Protein AF-A0A966SFG0-F1 (afdb_monomer_lit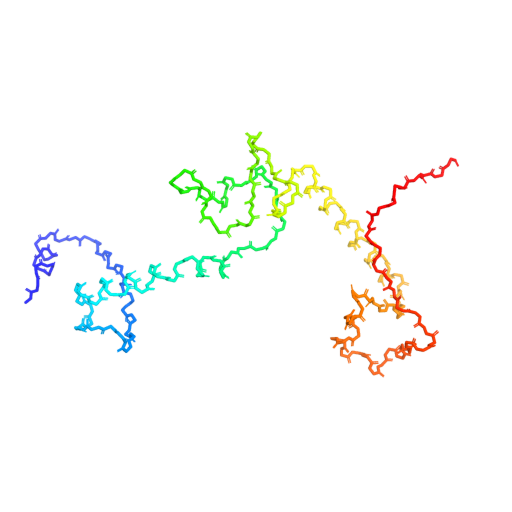e)

Sequence (175 aa):
MGAIAEATQSGRPTLLIVDSIQTATLAELEGPAGSVGQVRGSAEVLAENDASRRAAYQHTGRFDFAQLKHFDRQTGGGPSGQFRYKINKDGQPAKRGNEALPTAEFNALLAQVEASLRRLGADIFAGDIRVAPVRLSASECACDRCEFRPICRFDPWTEPFRKLSGDSETEEGPA

Secondary structure (DSSP, 8-state):
--HHHHHHHHH--S------------TT--SSTT-HHHHHHHHHHHHHTHHHHHHHT-B---EEGGGHHHH---BTTB--SSB---B-TTSSBPSSS--EE-HHHHHHHHHHHHHHHHHHHHHHHTT-----PEE-SSS-BGGGG-TTHHHH---TTTSPPEE---S--------

Structure (mmCIF, N/CA/C/O backbone):
data_AF-A0A966SFG0-F1
#
_entry.id   AF-A0A966SFG0-F1
#
loop_
_atom_site.group_PDB
_atom_site.id
_atom_site.type_symbol
_atom_site.label_atom_id
_atom_site.label_alt_id
_atom_site.label_comp_id
_atom_site.label_asym_id
_atom_site.label_entity_id
_atom_site.label_seq_id
_atom_site.pdbx_PDB_ins_code
_atom_site.Cartn_x
_atom_site.Cartn_y
_atom_site.Cartn_z
_atom_site.occupancy
_atom_site.B_iso_or_equiv
_atom_site.auth_seq_id
_atom_site.auth_comp_id
_atom_site.auth_asym_id
_atom_site.auth_atom_id
_atom_site.pdbx_PDB_model_num
ATOM 1 N N . MET A 1 1 ? -17.721 -28.399 49.650 1.00 51.12 1 MET A N 1
ATOM 2 C CA . MET A 1 1 ? -18.218 -28.567 48.267 1.00 51.12 1 MET A CA 1
ATOM 3 C C . MET A 1 1 ? -19.120 -27.376 47.978 1.00 51.12 1 MET A C 1
ATOM 5 O O . MET A 1 1 ? -20.018 -27.144 48.770 1.00 51.12 1 MET A O 1
ATOM 9 N N . GLY A 1 2 ? -18.797 -26.538 46.987 1.00 66.31 2 GLY A N 1
ATOM 10 C CA . GLY A 1 2 ? -19.473 -25.247 46.773 1.00 66.31 2 GLY A CA 1
ATOM 11 C C . GLY A 1 2 ? -20.864 -25.366 46.135 1.00 66.31 2 GLY A C 1
ATOM 12 O O . GLY A 1 2 ? -21.142 -26.345 45.448 1.00 66.31 2 GLY A O 1
ATOM 13 N N . ALA A 1 3 ? -21.698 -24.336 46.313 1.00 72.81 3 ALA A N 1
ATOM 14 C CA . ALA A 1 3 ? -23.103 -24.268 45.879 1.00 72.81 3 ALA A CA 1
ATOM 15 C C . ALA A 1 3 ? -23.348 -24.612 44.392 1.00 72.81 3 ALA A C 1
ATOM 17 O O . ALA A 1 3 ? -24.401 -25.133 44.036 1.00 72.81 3 ALA A O 1
ATOM 18 N N . ILE A 1 4 ? -22.362 -24.378 43.519 1.00 65.69 4 ILE A N 1
ATOM 19 C CA . ILE A 1 4 ? -22.439 -24.728 42.090 1.00 65.69 4 ILE A CA 1
ATOM 20 C C . ILE A 1 4 ? -22.460 -26.252 41.890 1.00 65.69 4 ILE A C 1
ATOM 22 O O . ILE A 1 4 ? -23.200 -26.750 41.044 1.00 65.69 4 ILE A O 1
ATOM 26 N N . ALA A 1 5 ? -21.691 -27.008 42.681 1.00 70.19 5 ALA A N 1
ATOM 27 C CA . ALA A 1 5 ? -21.659 -28.468 42.589 1.00 70.19 5 ALA A CA 1
ATOM 28 C C . ALA A 1 5 ? -22.998 -29.083 43.027 1.00 70.19 5 ALA A C 1
ATOM 30 O O . ALA A 1 5 ? -23.490 -30.015 42.393 1.00 70.19 5 ALA A O 1
ATOM 31 N N . GLU A 1 6 ? -23.613 -28.507 44.060 1.00 77.06 6 GLU A N 1
ATOM 32 C CA . GLU A 1 6 ? -24.918 -28.917 44.582 1.00 77.06 6 GLU A CA 1
ATOM 33 C C . GLU A 1 6 ? -26.055 -28.592 43.596 1.00 77.06 6 GLU A C 1
ATOM 35 O O . GLU A 1 6 ? -26.889 -29.448 43.298 1.00 77.06 6 GLU A O 1
ATOM 40 N N . ALA A 1 7 ? -26.030 -27.402 42.984 1.00 73.56 7 ALA A N 1
ATOM 41 C CA . ALA A 1 7 ? -26.982 -27.010 41.942 1.00 73.56 7 ALA A CA 1
ATOM 42 C C . ALA A 1 7 ? -26.833 -27.833 40.647 1.00 73.56 7 ALA A C 1
ATOM 44 O O . ALA A 1 7 ? -27.825 -28.158 39.995 1.00 73.56 7 ALA A O 1
ATOM 45 N N . THR A 1 8 ? -25.605 -28.215 40.279 1.00 73.56 8 THR A N 1
ATOM 46 C CA . THR A 1 8 ? -25.351 -29.063 39.099 1.00 73.56 8 THR A CA 1
ATOM 47 C C . THR A 1 8 ? -25.883 -30.480 39.314 1.00 73.56 8 THR A C 1
ATOM 49 O O . THR A 1 8 ? -26.466 -31.068 38.403 1.00 73.56 8 THR A O 1
ATOM 52 N N . GLN A 1 9 ? -25.731 -31.029 40.523 1.00 76.25 9 GLN A N 1
ATOM 53 C CA . GLN A 1 9 ? -26.259 -32.353 40.854 1.00 76.25 9 GLN A CA 1
ATOM 54 C C . GLN A 1 9 ? -27.790 -32.379 40.908 1.00 76.25 9 GLN A C 1
ATOM 56 O O . GLN A 1 9 ? -28.387 -33.339 40.421 1.00 76.25 9 GLN A O 1
ATOM 61 N N . SER A 1 10 ? -28.434 -31.337 41.444 1.00 81.50 10 SER A N 1
ATOM 62 C CA . SER A 1 10 ? -29.900 -31.282 41.518 1.00 81.50 10 SER A CA 1
ATOM 63 C C . SER A 1 10 ? -30.557 -30.991 40.164 1.00 81.50 10 SER A C 1
ATOM 65 O O . SER A 1 10 ? -31.568 -31.604 39.828 1.00 81.50 10 SER A O 1
ATOM 67 N N . GLY A 1 11 ? -29.967 -30.104 39.358 1.00 83.06 11 GLY A N 1
ATOM 68 C CA . GLY A 1 11 ? -30.540 -29.657 38.087 1.00 83.06 11 GLY A CA 1
ATOM 69 C C . GLY A 1 11 ? -30.373 -30.633 36.921 1.00 83.06 11 GLY A C 1
ATOM 70 O O . GLY A 1 11 ? -31.022 -30.448 35.895 1.00 83.06 11 GLY A O 1
ATOM 71 N N . ARG A 1 12 ? -29.504 -31.649 37.060 1.00 83.88 12 ARG A N 1
ATOM 72 C CA . ARG A 1 12 ? -29.157 -32.630 36.009 1.00 83.88 12 ARG A CA 1
ATOM 73 C C . ARG A 1 12 ? -29.014 -31.998 34.607 1.00 83.88 12 ARG A C 1
ATOM 75 O O . ARG A 1 12 ? -29.645 -32.480 33.662 1.00 83.88 12 ARG A O 1
ATOM 82 N N . PRO A 1 13 ? -28.224 -30.922 34.446 1.00 78.75 13 PRO A N 1
ATOM 83 C CA . PRO A 1 13 ? -28.084 -30.278 33.151 1.00 78.75 13 PRO A CA 1
ATOM 84 C C . PRO A 1 13 ? -27.431 -31.238 32.153 1.00 78.75 13 PRO A C 1
ATOM 86 O O . PRO A 1 13 ? -26.496 -31.967 32.481 1.00 78.75 13 PRO A O 1
ATOM 89 N N . THR A 1 14 ? -27.910 -31.221 30.914 1.00 81.94 14 THR A N 1
ATOM 90 C CA . THR A 1 14 ? -27.321 -31.980 29.802 1.00 81.94 14 THR A CA 1
ATOM 91 C C . THR A 1 14 ? -26.077 -31.308 29.213 1.00 81.94 14 THR A C 1
ATOM 93 O O . THR A 1 14 ? -25.323 -31.964 28.501 1.00 81.94 14 THR A O 1
ATOM 96 N N . LEU A 1 15 ? -25.836 -30.027 29.520 1.00 60.50 15 LEU A N 1
ATOM 97 C CA . LEU A 1 15 ? -24.659 -29.266 29.099 1.00 60.50 15 LEU A CA 1
ATOM 98 C C . LEU A 1 15 ? -24.274 -28.245 30.180 1.00 60.50 15 LEU A C 1
ATOM 100 O O . LEU A 1 15 ? -25.083 -27.395 30.549 1.00 60.50 15 LEU A O 1
ATOM 104 N N . LEU A 1 16 ? -23.032 -28.314 30.661 1.00 64.88 16 LEU A N 1
ATOM 105 C CA . LEU A 1 16 ? -22.426 -27.316 31.541 1.00 64.88 16 LEU A CA 1
ATOM 106 C C . LEU A 1 16 ? -21.299 -26.630 30.766 1.00 64.88 16 LEU A C 1
ATOM 108 O O . LEU A 1 16 ? -20.249 -27.229 30.541 1.00 64.88 16 LEU A O 1
ATOM 112 N N . ILE A 1 17 ? -21.521 -25.387 30.339 1.00 60.12 17 ILE A N 1
ATOM 113 C CA . ILE A 1 17 ? -20.466 -24.575 29.728 1.00 60.12 17 ILE A CA 1
ATOM 114 C C . ILE A 1 17 ? -19.720 -23.880 30.862 1.00 60.12 17 ILE A C 1
ATOM 116 O O . ILE A 1 17 ? -20.216 -22.920 31.449 1.00 60.12 17 ILE A O 1
ATOM 120 N N . VAL A 1 18 ? -18.535 -24.393 31.181 1.00 57.28 18 VAL A N 1
ATOM 121 C CA . VAL A 1 18 ? -17.564 -23.685 32.013 1.00 57.28 18 VAL A CA 1
ATOM 122 C C . VAL A 1 18 ? -16.639 -22.952 31.054 1.00 57.28 18 VAL A C 1
ATOM 124 O O . VAL A 1 18 ? -15.734 -23.558 30.485 1.00 57.28 18 VAL A O 1
ATOM 127 N N . ASP A 1 19 ? -16.903 -21.667 30.821 1.00 53.91 19 ASP A N 1
ATOM 128 C CA . ASP A 1 19 ? -15.929 -20.823 30.135 1.00 53.91 19 ASP A CA 1
ATOM 129 C C . ASP A 1 19 ? -14.730 -20.655 31.074 1.00 53.91 19 ASP A C 1
ATOM 131 O O . ASP A 1 19 ? -14.856 -20.170 32.203 1.00 53.91 19 ASP A O 1
ATOM 135 N N . SER A 1 20 ? -13.585 -21.187 30.661 1.00 46.69 20 SER A N 1
ATOM 136 C CA . SER A 1 20 ? -12.370 -21.171 31.461 1.00 46.69 20 SER A CA 1
ATOM 137 C C . SER A 1 20 ? -11.889 -19.732 31.573 1.00 46.69 20 SER A C 1
ATOM 139 O O . SER A 1 20 ? -11.254 -19.217 30.655 1.00 46.69 20 SER A O 1
ATOM 141 N N . ILE A 1 21 ? -12.102 -19.100 32.725 1.00 56.38 21 ILE A N 1
ATOM 142 C CA . ILE A 1 21 ? -11.389 -17.869 33.059 1.00 56.38 21 ILE A CA 1
ATOM 143 C C . ILE A 1 21 ? -9.909 -18.256 33.156 1.00 56.38 21 ILE A C 1
ATOM 145 O O . ILE A 1 21 ? -9.496 -18.932 34.098 1.00 56.38 21 ILE A O 1
ATOM 149 N N . GLN A 1 22 ? -9.112 -17.910 32.144 1.00 45.91 22 GLN A N 1
ATOM 150 C CA . GLN A 1 22 ? -7.666 -18.081 32.208 1.00 45.91 22 GLN A CA 1
ATOM 151 C C . GLN A 1 22 ? -7.131 -17.143 33.291 1.00 45.91 22 GLN A C 1
ATOM 153 O O . GLN A 1 22 ? -6.969 -15.944 33.074 1.00 45.91 22 GLN A O 1
ATOM 158 N N . THR A 1 23 ? -6.893 -17.683 34.484 1.00 50.94 23 THR A N 1
ATOM 159 C CA . THR A 1 23 ? -6.289 -16.933 35.584 1.00 50.94 23 THR A CA 1
ATOM 160 C C . THR A 1 23 ? -4.802 -16.763 35.294 1.00 50.94 23 THR A C 1
ATOM 162 O O . THR A 1 23 ? -4.000 -17.654 35.566 1.00 50.94 23 THR A O 1
ATOM 165 N N . ALA A 1 24 ? -4.421 -15.621 34.726 1.00 49.69 24 ALA A N 1
ATOM 166 C CA . ALA A 1 24 ? -3.026 -15.204 34.696 1.00 49.69 24 ALA A CA 1
ATOM 167 C C . ALA A 1 24 ? -2.614 -14.749 36.107 1.00 49.69 24 ALA A C 1
ATOM 169 O O . ALA A 1 24 ? -3.256 -13.885 36.704 1.00 49.69 24 ALA A O 1
ATOM 170 N N . THR A 1 25 ? -1.552 -15.335 36.658 1.00 49.62 25 THR A N 1
ATOM 171 C CA . THR A 1 25 ? -0.938 -14.869 37.907 1.00 49.62 25 THR A CA 1
ATOM 172 C C . THR A 1 25 ? 0.149 -13.856 37.567 1.00 49.62 25 THR A C 1
ATOM 174 O O . THR A 1 25 ? 1.224 -14.232 37.101 1.00 49.62 25 THR A O 1
ATOM 177 N N . LEU A 1 26 ? -0.135 -12.573 37.771 1.00 57.66 26 LEU A N 1
ATOM 178 C CA . LEU A 1 26 ? 0.870 -11.509 37.768 1.00 57.66 26 LEU A CA 1
ATOM 179 C C . LEU A 1 26 ? 1.332 -11.294 39.213 1.00 57.66 26 LEU A C 1
ATOM 181 O O . LEU A 1 26 ? 0.510 -11.342 40.126 1.00 57.66 26 LEU A O 1
ATOM 185 N N . ALA A 1 27 ? 2.631 -11.062 39.425 1.00 58.69 27 ALA A N 1
ATOM 186 C CA . ALA A 1 27 ? 3.220 -10.888 40.761 1.00 58.69 27 ALA A CA 1
ATOM 187 C C . ALA A 1 27 ? 2.628 -9.702 41.554 1.00 58.69 27 ALA A C 1
ATOM 189 O O . ALA A 1 27 ? 2.804 -9.623 42.764 1.00 58.69 27 ALA A O 1
ATOM 190 N N . GLU A 1 28 ? 1.924 -8.802 40.867 1.00 62.41 28 GLU A N 1
ATOM 191 C CA . GLU A 1 28 ? 1.334 -7.570 41.399 1.00 62.41 28 GLU A CA 1
ATOM 192 C C . GLU A 1 28 ? -0.135 -7.731 41.839 1.00 62.41 28 GLU A C 1
ATOM 194 O O . GLU A 1 28 ? -0.735 -6.781 42.332 1.00 62.41 28 GLU A O 1
ATOM 199 N N . LEU A 1 29 ? -0.738 -8.915 41.671 1.00 65.19 29 LEU A N 1
ATOM 200 C CA . LEU A 1 29 ? -2.132 -9.165 42.051 1.00 65.19 29 LEU A CA 1
ATOM 201 C C . LEU A 1 29 ? -2.216 -9.795 43.448 1.00 65.19 29 LEU A C 1
ATOM 203 O O . LEU A 1 29 ? -1.808 -10.939 43.647 1.00 65.19 29 LEU A O 1
ATOM 207 N N . GLU A 1 30 ? -2.787 -9.074 44.415 1.00 63.81 30 GLU A N 1
ATOM 208 C CA . GLU A 1 30 ? -2.999 -9.587 45.773 1.00 63.81 30 GLU A CA 1
ATOM 209 C C . GLU A 1 30 ? -4.190 -10.563 45.859 1.00 63.81 30 GLU A C 1
ATOM 211 O O . GLU A 1 30 ? -5.303 -10.279 45.409 1.00 63.81 30 GLU A O 1
ATOM 216 N N . GLY A 1 31 ? -3.967 -11.710 46.514 1.00 67.19 31 GLY A N 1
ATOM 217 C CA . GLY A 1 31 ? -5.009 -12.662 46.917 1.00 67.19 31 GLY A CA 1
ATOM 218 C C . GLY A 1 31 ? -4.929 -14.049 46.257 1.00 67.19 31 GLY A C 1
ATOM 219 O O . GLY A 1 31 ? -4.114 -14.283 45.366 1.00 67.19 31 GLY A O 1
ATOM 220 N N . PRO A 1 32 ? -5.766 -15.011 46.699 1.00 71.12 32 PRO A N 1
ATOM 221 C CA . PRO A 1 32 ? -5.805 -16.355 46.125 1.00 71.12 32 PRO A CA 1
ATOM 222 C C . PRO A 1 32 ? -6.214 -16.333 44.649 1.00 71.12 32 PRO A C 1
ATOM 224 O O . PRO A 1 32 ? -7.089 -15.549 44.260 1.00 71.12 32 PRO A O 1
ATOM 227 N N . ALA A 1 33 ? -5.643 -17.247 43.859 1.00 64.81 33 ALA A N 1
ATOM 228 C CA . ALA A 1 33 ? -6.003 -17.442 42.459 1.00 64.81 33 ALA A CA 1
ATOM 229 C C . ALA A 1 33 ? -7.523 -17.650 42.298 1.00 64.81 33 ALA A C 1
ATOM 231 O O . ALA A 1 33 ? -8.103 -18.534 42.928 1.00 64.81 33 ALA A O 1
ATOM 232 N N . GLY A 1 34 ? -8.173 -16.830 41.470 1.00 64.81 34 GLY A N 1
ATOM 233 C CA . GLY A 1 34 ? -9.619 -16.866 41.229 1.00 64.81 34 GLY A CA 1
ATOM 234 C C . GLY A 1 34 ? -10.480 -16.181 42.301 1.00 64.81 34 GLY A C 1
ATOM 235 O O . GLY A 1 34 ? -11.706 -16.241 42.222 1.00 64.81 34 GLY A O 1
ATOM 236 N N . SER A 1 35 ? -9.883 -15.522 43.300 1.00 76.75 35 SER A N 1
ATOM 237 C CA . SER A 1 35 ? -10.640 -14.721 44.269 1.00 76.75 35 SER A CA 1
ATOM 238 C C . SER A 1 35 ? -11.257 -13.474 43.622 1.00 76.75 35 SER A C 1
ATOM 240 O O . SER A 1 35 ? -10.710 -12.911 42.676 1.00 76.75 35 SER A O 1
ATOM 242 N N . VAL A 1 36 ? -12.381 -12.989 44.165 1.00 75.06 36 VAL A N 1
ATOM 243 C CA . VAL A 1 36 ? -13.052 -11.765 43.674 1.00 75.06 36 VAL A CA 1
ATOM 244 C C . VAL A 1 36 ? -12.111 -10.553 43.701 1.00 75.06 36 VAL A C 1
ATOM 246 O O . VAL A 1 36 ? -12.166 -9.725 42.795 1.00 75.06 36 VAL A O 1
ATOM 249 N N . GLY A 1 37 ? -11.230 -10.471 44.705 1.00 73.38 37 GLY A N 1
ATOM 250 C CA . GLY A 1 37 ? -10.193 -9.438 44.797 1.00 73.38 37 GLY A CA 1
ATOM 251 C C . GLY A 1 37 ? -9.187 -9.524 43.650 1.00 73.38 37 GLY A C 1
ATOM 252 O O . GLY A 1 37 ? -8.960 -8.529 42.970 1.00 73.38 37 GLY A O 1
ATOM 253 N N . GLN A 1 38 ? -8.682 -10.723 43.348 1.00 74.00 38 GLN A N 1
ATOM 254 C CA . GLN A 1 38 ? -7.743 -10.927 42.243 1.00 74.00 38 GLN A CA 1
ATOM 255 C C . GLN A 1 38 ? -8.395 -10.694 40.866 1.00 74.00 38 GLN A C 1
ATOM 257 O O . GLN A 1 38 ? -7.762 -10.136 39.970 1.00 74.00 38 GLN A O 1
ATOM 262 N N . VAL A 1 39 ? -9.667 -11.073 40.688 1.00 69.75 39 VAL A N 1
ATOM 263 C CA . VAL A 1 39 ? -10.432 -10.800 39.456 1.00 69.75 39 VAL A CA 1
ATOM 264 C C . VAL A 1 39 ? -10.665 -9.299 39.278 1.00 69.75 39 VAL A C 1
ATOM 266 O O . VAL A 1 39 ? -10.489 -8.792 38.173 1.00 69.75 39 VAL A O 1
ATOM 269 N N . ARG A 1 40 ? -11.005 -8.570 40.352 1.00 71.25 40 ARG A N 1
ATOM 270 C CA . ARG A 1 40 ? -11.127 -7.104 40.315 1.00 71.25 40 ARG A CA 1
ATOM 271 C C . ARG A 1 40 ? -9.799 -6.424 40.003 1.00 71.25 40 ARG A C 1
ATOM 273 O O . ARG A 1 40 ? -9.771 -5.621 39.083 1.00 71.25 40 ARG A O 1
ATOM 280 N N . GLY A 1 41 ? -8.717 -6.804 40.681 1.00 73.38 41 GLY A N 1
ATOM 281 C CA . GLY A 1 41 ? -7.386 -6.255 40.409 1.00 73.38 41 GLY A CA 1
ATOM 282 C C . GLY A 1 41 ? -6.927 -6.536 38.976 1.00 73.38 41 GLY A C 1
ATOM 283 O O . GLY A 1 41 ? -6.419 -5.652 38.299 1.00 73.38 41 GLY A O 1
ATOM 284 N N . SER A 1 42 ? -7.198 -7.737 38.452 1.00 69.00 42 SER A N 1
ATOM 285 C CA . SER A 1 42 ? -6.904 -8.064 37.048 1.00 69.00 42 SER A CA 1
ATOM 286 C C . SER A 1 42 ? -7.733 -7.215 36.085 1.00 69.00 42 SER A C 1
ATOM 288 O O . SER A 1 42 ? -7.216 -6.752 35.072 1.00 69.00 42 SER A O 1
ATOM 290 N N . ALA A 1 43 ? -9.018 -7.004 36.386 1.00 70.31 43 ALA A N 1
ATOM 291 C CA . ALA A 1 43 ? -9.895 -6.161 35.582 1.00 70.31 43 ALA A CA 1
ATOM 292 C C . ALA A 1 43 ? -9.459 -4.687 35.607 1.00 70.31 43 ALA A C 1
ATOM 294 O O . ALA A 1 43 ? -9.506 -4.039 34.568 1.00 70.31 43 ALA A O 1
ATOM 295 N N . GLU A 1 44 ? -8.996 -4.180 36.751 1.00 71.12 44 GLU A N 1
ATOM 296 C CA . GLU A 1 44 ? -8.448 -2.826 36.898 1.00 71.12 44 GLU A CA 1
ATOM 297 C C . GLU A 1 44 ? -7.152 -2.659 36.098 1.00 71.12 44 GLU A C 1
ATOM 299 O O . GLU A 1 44 ? -7.077 -1.763 35.263 1.00 71.12 44 GLU A O 1
ATOM 304 N N . VAL A 1 45 ? -6.193 -3.582 36.220 1.00 69.25 45 VAL A N 1
ATOM 305 C CA . VAL A 1 45 ? -4.941 -3.567 35.435 1.00 69.25 45 VAL A CA 1
ATOM 306 C C . VAL A 1 45 ? -5.212 -3.662 33.926 1.00 69.25 45 VAL A C 1
ATOM 308 O O . VAL A 1 45 ? -4.574 -2.987 33.113 1.00 69.25 45 VAL A O 1
ATOM 311 N N . LEU A 1 46 ? -6.179 -4.490 33.518 1.00 67.62 46 LEU A N 1
ATOM 312 C CA . LEU A 1 46 ? -6.598 -4.584 32.118 1.00 67.62 46 LEU A CA 1
ATOM 313 C C . LEU A 1 46 ? -7.298 -3.306 31.639 1.00 67.62 46 LEU A C 1
ATOM 315 O O . LEU A 1 46 ? -7.109 -2.925 30.483 1.00 67.62 46 LEU A O 1
ATOM 319 N N . ALA A 1 47 ? -8.068 -2.642 32.505 1.00 68.38 47 ALA A N 1
ATOM 320 C CA . ALA A 1 47 ? -8.741 -1.382 32.204 1.00 68.38 47 ALA A CA 1
ATOM 321 C C . ALA A 1 47 ? -7.755 -0.206 32.100 1.00 68.38 47 ALA A C 1
ATOM 323 O O . ALA A 1 47 ? -7.887 0.614 31.191 1.00 68.38 47 ALA A O 1
ATOM 324 N N . GLU A 1 48 ? -6.731 -0.152 32.956 1.00 65.56 48 GLU A N 1
ATOM 325 C CA . GLU A 1 48 ? -5.691 0.889 32.951 1.00 65.56 48 GLU A CA 1
ATOM 326 C C . GLU A 1 48 ? -4.898 0.935 31.635 1.00 65.56 48 GLU A C 1
ATOM 328 O O . GLU A 1 48 ? -4.418 1.994 31.230 1.00 65.56 48 GLU A O 1
ATOM 333 N N . ASN A 1 49 ? -4.806 -0.192 30.920 1.00 66.00 49 ASN A N 1
ATOM 334 C CA . ASN A 1 49 ? -4.056 -0.312 29.667 1.00 66.00 49 ASN A CA 1
ATOM 335 C C . ASN A 1 49 ? -4.934 -0.534 28.420 1.00 66.00 49 ASN A C 1
ATOM 337 O O . ASN A 1 49 ? -4.421 -0.787 27.327 1.00 66.00 49 ASN A O 1
ATOM 341 N N . ASP A 1 50 ? -6.258 -0.461 28.554 1.00 72.75 50 ASP A N 1
ATOM 342 C CA . ASP A 1 50 ? -7.206 -0.876 27.514 1.00 72.75 50 ASP A CA 1
ATOM 343 C C . ASP A 1 50 ? -7.072 -0.043 26.225 1.00 72.75 50 ASP A C 1
ATOM 345 O O . ASP A 1 50 ? -7.060 -0.586 25.121 1.00 72.75 50 ASP A O 1
ATOM 349 N N . ALA A 1 51 ? -6.858 1.272 26.339 1.00 72.75 51 ALA A N 1
ATOM 350 C CA . ALA A 1 51 ? -6.664 2.146 25.179 1.00 72.75 51 ALA A CA 1
ATOM 351 C C . ALA A 1 51 ? -5.371 1.830 24.401 1.00 72.75 51 ALA A C 1
ATOM 353 O O . ALA A 1 51 ? -5.398 1.724 23.173 1.00 72.75 51 ALA A O 1
ATOM 354 N N . SER A 1 52 ? -4.251 1.631 25.104 1.00 74.69 52 SER A N 1
ATOM 355 C CA . SER A 1 52 ? -2.960 1.271 24.501 1.00 74.69 52 SER A CA 1
ATOM 356 C C . SER A 1 52 ? -3.011 -0.111 23.853 1.00 74.69 52 SER A C 1
ATOM 358 O O . SER A 1 52 ? -2.511 -0.296 22.744 1.00 74.69 52 SER A O 1
ATOM 360 N N . ARG A 1 53 ? -3.680 -1.074 24.504 1.00 77.50 53 ARG A N 1
ATOM 361 C CA . ARG A 1 53 ? -3.928 -2.407 23.941 1.00 77.50 53 ARG A CA 1
ATOM 362 C C . ARG A 1 53 ? -4.765 -2.314 22.668 1.00 77.50 53 ARG A C 1
ATOM 364 O O . ARG A 1 53 ? -4.363 -2.855 21.646 1.00 77.50 53 ARG A O 1
ATOM 371 N N . ARG A 1 54 ? -5.886 -1.588 22.686 1.00 79.38 54 ARG A N 1
ATOM 372 C CA . ARG A 1 54 ? -6.737 -1.394 21.497 1.00 79.38 54 ARG A CA 1
ATOM 373 C C . ARG A 1 54 ? -5.986 -0.729 20.347 1.00 79.38 54 ARG A C 1
ATOM 375 O O . ARG A 1 54 ? -6.137 -1.158 19.211 1.00 79.38 54 ARG A O 1
ATOM 382 N N . ALA A 1 55 ? -5.150 0.268 20.635 1.00 81.75 55 ALA A N 1
ATOM 383 C CA . ALA A 1 55 ? -4.319 0.912 19.622 1.00 81.75 55 ALA A CA 1
ATOM 384 C C . ALA A 1 55 ? -3.293 -0.056 19.005 1.00 81.75 55 ALA A C 1
ATOM 386 O O . ALA A 1 55 ? -3.101 -0.038 17.792 1.00 81.75 55 ALA A O 1
ATOM 387 N N . ALA A 1 56 ? -2.675 -0.929 19.808 1.00 85.31 56 ALA A N 1
ATOM 388 C CA . ALA A 1 56 ? -1.719 -1.931 19.327 1.00 85.31 56 ALA A CA 1
ATOM 389 C C . ALA A 1 56 ? -2.358 -3.005 18.426 1.00 85.31 56 ALA A C 1
ATOM 391 O O . ALA A 1 56 ? -1.681 -3.560 17.564 1.00 85.31 56 ALA A O 1
ATOM 392 N N . TYR A 1 57 ? -3.655 -3.275 18.604 1.00 86.88 57 TYR A N 1
ATOM 393 C CA . TYR A 1 57 ? -4.424 -4.232 17.799 1.00 86.88 57 TYR A CA 1
ATOM 394 C C . TYR A 1 57 ? -5.346 -3.563 16.770 1.00 86.88 57 TYR A C 1
ATOM 396 O O . TYR A 1 57 ? -6.236 -4.218 16.226 1.00 86.88 57 TYR A O 1
ATOM 404 N N . GLN A 1 58 ? -5.150 -2.273 16.484 1.00 89.50 58 GLN A N 1
ATOM 405 C CA . GLN A 1 58 ? -5.889 -1.599 15.423 1.00 89.50 58 GLN A CA 1
ATOM 406 C C . GLN A 1 58 ? -5.415 -2.109 14.055 1.00 89.50 58 GLN A C 1
ATOM 408 O O . GLN A 1 58 ? -4.232 -2.033 13.723 1.00 89.50 58 GLN A O 1
ATOM 413 N N . HIS A 1 59 ? -6.345 -2.614 13.247 1.00 89.88 59 HIS A N 1
ATOM 414 C CA . HIS A 1 59 ? -6.060 -3.066 11.892 1.00 89.88 59 HIS A CA 1
ATOM 415 C C . HIS A 1 59 ? -5.725 -1.888 10.979 1.00 89.88 59 HIS A C 1
ATOM 417 O O . HIS A 1 59 ? -6.390 -0.847 11.022 1.00 89.88 59 HIS A O 1
ATOM 423 N N . THR A 1 60 ? -4.712 -2.100 10.137 1.00 90.50 60 THR A N 1
ATOM 424 C CA . THR A 1 60 ? -4.289 -1.173 9.091 1.00 90.50 60 THR A CA 1
ATOM 425 C C . THR A 1 60 ? -4.525 -1.783 7.709 1.00 90.50 60 THR A C 1
ATOM 427 O O . THR A 1 60 ? -4.241 -2.957 7.472 1.00 90.50 60 THR A O 1
ATOM 430 N N . GLY A 1 61 ? -5.068 -0.996 6.787 1.00 91.62 61 GLY A N 1
ATOM 431 C CA . GLY A 1 61 ? -5.355 -1.407 5.417 1.00 91.62 61 GLY A CA 1
ATOM 432 C C . GLY A 1 61 ? -6.517 -0.636 4.795 1.00 91.62 61 GLY A C 1
ATOM 433 O O . GLY A 1 61 ? -7.481 -0.277 5.464 1.00 91.62 61 GLY A O 1
ATOM 434 N N . ARG A 1 62 ? -6.436 -0.391 3.483 1.00 93.38 62 ARG A N 1
ATOM 435 C CA . ARG A 1 62 ? -7.516 0.263 2.728 1.00 93.38 62 ARG A CA 1
ATOM 436 C C . ARG A 1 62 ? -8.720 -0.668 2.579 1.00 93.38 62 ARG A C 1
ATOM 438 O O . ARG A 1 62 ? -8.539 -1.846 2.286 1.00 93.38 62 ARG A O 1
ATOM 445 N N . PHE A 1 63 ? -9.932 -0.130 2.712 1.00 93.88 63 PHE A N 1
ATOM 446 C CA . PHE A 1 63 ? -11.176 -0.897 2.567 1.00 93.88 63 PHE A CA 1
ATOM 447 C C . PHE A 1 63 ? -12.322 -0.068 1.972 1.00 93.88 63 PHE A C 1
ATOM 449 O O . PHE A 1 63 ? -12.320 1.159 2.069 1.00 93.88 63 PHE A O 1
ATOM 456 N N . ASP A 1 64 ? -13.327 -0.743 1.407 1.00 94.88 64 ASP A N 1
ATOM 457 C CA . ASP A 1 64 ? -14.557 -0.112 0.913 1.00 94.88 64 ASP A CA 1
ATOM 458 C C . ASP A 1 64 ? -15.477 0.303 2.072 1.00 94.88 64 ASP A C 1
ATOM 460 O O . ASP A 1 64 ? -15.987 -0.531 2.828 1.00 94.88 64 ASP A O 1
ATOM 464 N N . PHE A 1 65 ? -15.716 1.608 2.191 1.00 93.50 65 PHE A N 1
ATOM 465 C CA . PHE A 1 65 ? -16.554 2.198 3.230 1.00 93.50 65 PHE A CA 1
ATOM 466 C C . PHE A 1 65 ? -17.983 1.636 3.245 1.00 93.50 65 PHE A C 1
ATOM 468 O O . PHE A 1 65 ? -18.561 1.475 4.322 1.00 93.50 65 PHE A O 1
ATOM 475 N N . ALA A 1 66 ? -18.543 1.269 2.085 1.00 92.88 66 ALA A N 1
ATOM 476 C CA . ALA A 1 66 ? -19.889 0.698 1.999 1.00 92.88 66 ALA A CA 1
ATOM 477 C C . ALA A 1 66 ? -20.029 -0.636 2.759 1.00 92.88 66 ALA A C 1
ATOM 479 O O . ALA A 1 66 ? -21.136 -1.016 3.155 1.00 92.88 66 ALA A O 1
ATOM 480 N N . GLN A 1 67 ? -18.910 -1.323 3.012 1.00 92.56 67 GLN A N 1
ATOM 481 C CA . GLN A 1 67 ? -18.875 -2.608 3.705 1.00 92.56 67 GLN A CA 1
ATOM 482 C C . GLN A 1 67 ? -18.625 -2.489 5.215 1.00 92.56 67 GLN A C 1
ATOM 484 O O . GLN A 1 67 ? -18.647 -3.508 5.901 1.00 92.56 67 GLN A O 1
ATOM 489 N N . LEU A 1 68 ? -18.436 -1.277 5.761 1.00 89.81 68 LEU A N 1
ATOM 490 C CA . LEU A 1 68 ? -18.032 -1.048 7.159 1.00 89.81 68 LEU A CA 1
ATOM 491 C C . LEU A 1 68 ? -18.877 -1.825 8.179 1.00 89.81 68 LEU A C 1
ATOM 493 O O . LEU A 1 68 ? -18.348 -2.435 9.104 1.00 89.81 68 LEU A O 1
ATOM 497 N N . LYS A 1 69 ? -20.195 -1.870 7.962 1.00 88.50 69 LYS A N 1
ATOM 498 C CA . LYS A 1 69 ? -21.159 -2.573 8.824 1.00 88.50 69 LYS A CA 1
ATOM 499 C C . LYS A 1 69 ? -20.910 -4.082 8.965 1.00 88.50 69 LYS A C 1
ATOM 501 O O . LYS A 1 69 ? -21.463 -4.694 9.873 1.00 88.50 69 LYS A O 1
ATOM 506 N N . HIS A 1 70 ? -20.151 -4.690 8.054 1.00 88.69 70 HIS A N 1
ATOM 507 C CA . HIS A 1 70 ? -19.899 -6.129 8.044 1.00 88.69 70 HIS A CA 1
ATOM 508 C C . HIS A 1 70 ? -18.705 -6.541 8.905 1.00 88.69 70 HIS A C 1
ATOM 510 O O . HIS A 1 70 ? -18.684 -7.675 9.374 1.00 88.69 70 HIS A O 1
ATOM 516 N N . PHE A 1 71 ? -17.736 -5.650 9.126 1.00 83.69 71 PHE A N 1
ATOM 517 C CA . PHE A 1 71 ? -16.516 -5.984 9.866 1.00 83.69 71 PHE A CA 1
ATOM 518 C C . PHE A 1 71 ? -16.257 -5.078 11.071 1.00 83.69 71 PHE A C 1
ATOM 520 O O . PHE A 1 71 ? -15.551 -5.507 11.976 1.00 83.69 71 PHE A O 1
ATOM 527 N N . ASP A 1 72 ? -16.864 -3.888 11.147 1.00 88.81 72 ASP A N 1
ATOM 528 C CA . ASP A 1 72 ? -16.814 -3.053 12.347 1.00 88.81 72 ASP A CA 1
ATOM 529 C C . ASP A 1 72 ? -18.161 -3.039 13.078 1.00 88.81 72 ASP A C 1
ATOM 531 O O . ASP A 1 72 ? -19.104 -2.326 12.717 1.00 88.81 72 ASP A O 1
ATOM 535 N N . ARG A 1 73 ? -18.256 -3.838 14.143 1.00 84.75 73 ARG A N 1
ATOM 536 C CA . ARG A 1 73 ? -19.435 -3.847 15.010 1.00 84.75 73 ARG A CA 1
ATOM 537 C C . ARG A 1 73 ? -19.402 -2.615 15.913 1.00 84.75 73 ARG A C 1
ATOM 539 O O . ARG A 1 73 ? -18.679 -2.592 16.902 1.00 84.75 73 ARG A O 1
ATOM 546 N N . GLN A 1 74 ? -20.221 -1.616 15.595 1.00 81.00 74 GLN A N 1
ATOM 547 C CA . GLN A 1 74 ? -20.363 -0.413 16.419 1.00 81.00 74 GLN A CA 1
ATOM 548 C C . GLN A 1 74 ? -20.771 -0.754 17.861 1.00 81.00 74 GLN A C 1
ATOM 550 O O . GLN A 1 74 ? -21.630 -1.609 18.100 1.00 81.00 74 GLN A O 1
ATOM 555 N N . THR A 1 75 ? -20.174 -0.054 18.825 1.00 67.81 75 THR A N 1
ATOM 556 C CA . THR A 1 75 ? -20.414 -0.238 20.262 1.00 67.81 75 THR A CA 1
ATOM 557 C C . THR A 1 75 ? -20.811 1.089 20.894 1.00 67.81 75 THR A C 1
ATOM 559 O O . THR A 1 75 ? -20.111 2.081 20.714 1.00 67.81 75 THR A O 1
ATOM 562 N N . GLY A 1 76 ? -21.919 1.123 21.642 1.00 57.06 76 GLY A N 1
ATOM 563 C CA . GLY A 1 76 ? -22.253 2.252 22.523 1.00 57.06 76 GLY A CA 1
ATOM 564 C C . GLY A 1 76 ? -22.313 3.637 21.859 1.00 57.06 76 GLY A C 1
ATOM 565 O O . GLY A 1 76 ? -22.009 4.622 22.520 1.00 57.06 76 GLY A O 1
ATOM 566 N N . GLY A 1 77 ? -22.678 3.727 20.573 1.00 67.44 77 GLY A N 1
ATOM 567 C CA . GLY A 1 77 ? -22.821 5.007 19.862 1.00 67.44 77 GLY A CA 1
ATOM 568 C C . GLY A 1 77 ? -21.615 5.443 19.021 1.00 67.44 77 GLY A C 1
ATOM 569 O O . GLY A 1 77 ? -21.574 6.593 18.588 1.00 67.44 77 GLY A O 1
ATOM 570 N N . GLY A 1 78 ? -20.650 4.555 18.757 1.00 77.81 78 GLY A N 1
ATOM 571 C CA . GLY A 1 78 ? -19.515 4.866 17.888 1.00 77.81 78 GLY A CA 1
ATOM 572 C C . GLY A 1 78 ? -18.756 3.643 17.352 1.00 77.81 78 GLY A C 1
ATOM 573 O O . GLY A 1 78 ? -19.187 2.503 17.554 1.00 77.81 78 GLY A O 1
ATOM 574 N N . PRO A 1 79 ? -17.631 3.882 16.650 1.00 84.00 79 PRO A N 1
ATOM 575 C CA . PRO A 1 79 ? -16.720 2.842 16.163 1.00 84.00 79 PRO A CA 1
ATOM 576 C C . PRO A 1 79 ? -16.241 1.904 17.276 1.00 84.00 79 PRO A C 1
ATOM 578 O O . PRO A 1 79 ? -16.041 2.358 18.402 1.00 84.00 79 PRO A O 1
ATOM 581 N N . SER A 1 80 ? -15.953 0.635 16.958 1.00 86.44 80 SER A N 1
ATOM 582 C CA . SER A 1 80 ? -15.345 -0.291 17.939 1.00 86.44 80 SER A CA 1
ATOM 583 C C . SER A 1 80 ? -13.908 0.095 18.326 1.00 86.44 80 SER A C 1
ATOM 585 O O . SER A 1 80 ? -13.385 -0.349 19.347 1.00 86.44 80 SER A O 1
ATOM 587 N N . GLY A 1 81 ? -13.247 0.908 17.491 1.00 87.81 81 GLY A N 1
ATOM 588 C CA . GLY A 1 81 ? -11.828 1.256 17.599 1.00 87.81 81 GLY A CA 1
ATOM 589 C C . GLY A 1 81 ? -10.878 0.268 16.910 1.00 87.81 81 GLY A C 1
ATOM 590 O O . GLY A 1 81 ? -9.698 0.582 16.757 1.00 87.81 81 GLY A O 1
ATOM 591 N N . GLN A 1 82 ? -11.383 -0.877 16.436 1.00 89.00 82 GLN A N 1
ATOM 592 C CA . GLN A 1 82 ? -10.582 -1.940 15.822 1.00 89.00 82 GLN A CA 1
ATOM 593 C C . GLN A 1 82 ? -10.041 -1.573 14.429 1.00 89.00 82 GLN A C 1
ATOM 595 O O . GLN A 1 82 ? -8.993 -2.068 14.026 1.00 89.00 82 GLN A O 1
ATOM 600 N N . PHE A 1 83 ? -10.714 -0.676 13.708 1.00 90.69 83 PHE A N 1
ATOM 601 C CA . PHE A 1 83 ? -10.308 -0.219 12.377 1.00 90.69 83 PHE A CA 1
ATOM 602 C C . PHE A 1 83 ? -10.028 1.276 12.374 1.00 90.69 83 PHE A C 1
ATOM 604 O O . PHE A 1 83 ? -10.702 2.063 13.046 1.00 90.69 83 PHE A O 1
ATOM 611 N N . ARG A 1 84 ? -9.050 1.689 11.568 1.00 91.19 84 ARG A N 1
ATOM 612 C CA . ARG A 1 84 ? -8.656 3.090 11.472 1.00 91.19 84 ARG A CA 1
ATOM 613 C C . ARG A 1 84 ? -9.538 3.859 10.490 1.00 91.19 84 ARG A C 1
ATOM 615 O O . ARG A 1 84 ? -9.226 3.978 9.304 1.00 91.19 84 ARG A O 1
ATOM 622 N N . TYR A 1 85 ? -10.611 4.472 10.986 1.00 91.62 85 TYR A N 1
ATOM 623 C CA . TYR A 1 85 ? -11.425 5.363 10.163 1.00 91.62 85 TYR A CA 1
ATOM 624 C C . TYR A 1 85 ? -12.005 6.572 10.901 1.00 91.62 85 TYR A C 1
ATOM 626 O O . TYR A 1 85 ? -12.018 6.642 12.127 1.00 91.62 85 TYR A O 1
ATOM 634 N N . LYS A 1 86 ? -12.456 7.562 10.122 1.00 90.00 86 LYS A N 1
ATOM 635 C CA . LYS A 1 86 ? -13.132 8.772 10.603 1.00 90.00 86 LYS A CA 1
ATOM 636 C C . LYS A 1 86 ? -14.275 9.105 9.657 1.00 90.00 86 LYS A C 1
ATOM 638 O O . LYS A 1 86 ? -14.061 9.116 8.447 1.00 90.00 86 LYS A O 1
ATOM 643 N N . ILE A 1 87 ? -15.449 9.391 10.211 1.00 89.12 87 ILE A N 1
ATOM 644 C CA . ILE A 1 87 ? -16.644 9.788 9.459 1.00 89.12 87 ILE A CA 1
ATOM 645 C C . ILE A 1 87 ? -16.912 11.271 9.731 1.00 89.12 87 ILE A C 1
ATOM 647 O O . ILE A 1 87 ? -16.870 11.715 10.879 1.00 89.12 87 ILE A O 1
ATOM 651 N N . ASN A 1 88 ? -17.139 12.045 8.672 1.00 89.31 88 ASN A N 1
ATOM 652 C CA . ASN A 1 88 ? -17.522 13.452 8.768 1.00 89.31 88 ASN A CA 1
ATOM 653 C C . ASN A 1 88 ? -18.982 13.588 9.229 1.00 89.31 88 ASN A C 1
ATOM 655 O O . ASN A 1 88 ? -19.745 12.627 9.225 1.00 89.31 88 ASN A O 1
ATOM 659 N N . LYS A 1 89 ? -19.413 14.814 9.544 1.00 89.00 89 LYS A N 1
ATOM 660 C CA . LYS A 1 89 ? -20.827 15.092 9.863 1.00 89.00 89 LYS A CA 1
ATOM 661 C C . LYS A 1 89 ? -21.785 14.683 8.735 1.00 89.00 89 LYS A C 1
ATOM 663 O O . LYS A 1 89 ? -22.913 14.303 9.015 1.00 89.00 89 LYS A O 1
ATOM 668 N N . ASP A 1 90 ? -21.302 14.689 7.494 1.00 87.75 90 ASP A N 1
ATOM 669 C CA . ASP A 1 90 ? -22.065 14.327 6.292 1.00 87.75 90 ASP A CA 1
ATOM 670 C C . ASP A 1 90 ? -22.193 12.804 6.077 1.00 87.75 90 ASP A C 1
ATOM 672 O O . ASP A 1 90 ? -22.687 12.361 5.044 1.00 87.75 90 ASP A O 1
ATOM 676 N N . GLY A 1 91 ? -21.690 11.979 7.005 1.00 87.81 91 GLY A N 1
ATOM 677 C CA . GLY A 1 91 ? -21.742 10.515 6.908 1.00 87.81 91 GLY A CA 1
ATOM 678 C C . GLY A 1 91 ? -20.707 9.890 5.962 1.00 87.81 91 GLY A C 1
ATOM 679 O O . GLY A 1 91 ? -20.641 8.670 5.857 1.00 87.81 91 GLY A O 1
ATOM 680 N N . GLN A 1 92 ? -19.877 10.704 5.305 1.00 88.88 92 GLN A N 1
ATOM 681 C CA . GLN A 1 92 ? -18.813 10.263 4.395 1.00 88.88 92 GLN A CA 1
ATOM 682 C C . GLN A 1 92 ? -17.475 10.051 5.121 1.00 88.88 92 GLN A C 1
ATOM 684 O O . GLN A 1 92 ? -17.230 10.711 6.142 1.00 88.88 92 GLN A O 1
ATOM 689 N N . PRO A 1 93 ? -16.576 9.185 4.607 1.00 90.75 93 PRO A N 1
ATOM 690 C CA . PRO A 1 93 ? -15.242 9.038 5.169 1.00 90.75 93 PRO A CA 1
ATOM 691 C C . PRO A 1 93 ? -14.468 10.359 5.062 1.00 90.75 93 PRO A C 1
ATOM 693 O O . PRO A 1 93 ? -14.601 11.125 4.104 1.00 90.75 93 PRO A O 1
ATOM 696 N N . ALA A 1 94 ? -13.661 10.655 6.079 1.00 90.06 94 ALA A N 1
ATOM 697 C CA . ALA A 1 94 ? -12.806 11.833 6.070 1.00 90.06 94 ALA A CA 1
ATOM 698 C C . ALA A 1 94 ? -11.813 11.780 4.890 1.00 90.06 94 ALA A C 1
ATOM 700 O O . ALA A 1 94 ? -11.501 10.722 4.360 1.00 90.06 94 ALA A O 1
ATOM 701 N N . LYS A 1 95 ? -11.232 12.915 4.487 1.00 84.00 95 LYS A N 1
ATOM 702 C CA . LYS A 1 95 ? -10.193 12.913 3.432 1.00 84.00 95 LYS A CA 1
ATOM 703 C C . LYS A 1 95 ? -8.805 12.513 3.937 1.00 84.00 95 LYS A C 1
ATOM 705 O O . LYS A 1 95 ? -7.936 12.139 3.161 1.00 84.00 95 LYS A O 1
ATOM 710 N N . ARG A 1 96 ? -8.553 12.662 5.239 1.00 84.62 96 ARG A N 1
ATOM 711 C CA . ARG A 1 96 ? -7.241 12.430 5.862 1.00 84.62 96 ARG A CA 1
ATOM 712 C C . ARG A 1 96 ? -7.392 11.601 7.129 1.00 84.62 96 ARG A C 1
ATOM 714 O O . ARG A 1 96 ? -8.430 11.649 7.786 1.00 84.62 96 ARG A O 1
ATOM 721 N N . GLY A 1 97 ? -6.337 10.870 7.483 1.00 81.62 97 GLY A N 1
ATOM 722 C CA . GLY A 1 97 ? -6.252 10.144 8.754 1.00 81.62 97 GLY A CA 1
ATOM 723 C C . GLY A 1 97 ? -7.267 9.009 8.912 1.00 81.62 97 GLY A C 1
ATOM 724 O O . GLY A 1 97 ? -7.683 8.738 10.035 1.00 81.62 97 GLY A O 1
ATOM 725 N N . ASN A 1 98 ? -7.684 8.395 7.804 1.00 90.44 98 ASN A N 1
ATOM 726 C CA . ASN A 1 98 ? -8.545 7.218 7.761 1.00 90.44 98 ASN A CA 1
ATOM 727 C C . ASN A 1 98 ? -8.127 6.312 6.597 1.00 90.44 98 ASN A C 1
ATOM 729 O O . ASN A 1 98 ? -7.446 6.758 5.668 1.00 90.44 98 ASN A O 1
ATOM 733 N N . GLU A 1 99 ? -8.555 5.058 6.663 1.00 93.38 99 GLU A N 1
ATOM 734 C CA . GLU A 1 99 ? -8.234 4.038 5.666 1.00 93.38 99 GLU A CA 1
ATOM 735 C C . GLU A 1 99 ? -9.451 3.596 4.842 1.00 93.38 99 GLU A C 1
ATOM 737 O O . GLU A 1 99 ? -9.290 2.914 3.831 1.00 93.38 99 GLU A O 1
ATOM 742 N N . ALA A 1 100 ? -10.643 4.064 5.216 1.00 93.69 100 ALA A N 1
ATOM 743 C CA . ALA A 1 100 ? -11.866 3.878 4.452 1.00 93.69 100 ALA A CA 1
ATOM 744 C C . ALA A 1 100 ? -11.792 4.640 3.121 1.00 93.69 100 ALA A C 1
ATOM 746 O O . ALA A 1 100 ? -11.444 5.820 3.085 1.00 93.69 100 ALA A O 1
ATOM 747 N N . LEU A 1 101 ? -12.149 3.978 2.028 1.00 94.19 101 LEU A N 1
ATOM 748 C CA . LEU A 1 101 ? -12.272 4.584 0.708 1.00 94.19 101 LEU A CA 1
ATOM 749 C C . LEU A 1 101 ? -13.735 4.555 0.262 1.00 94.19 101 LEU A C 1
ATOM 751 O O . LEU A 1 101 ? -14.436 3.576 0.536 1.00 94.19 101 LEU A O 1
ATOM 755 N N . PRO A 1 102 ? -14.212 5.583 -0.456 1.00 94.00 102 PRO A N 1
ATOM 756 C CA . PRO A 1 102 ? -15.433 5.458 -1.238 1.00 94.00 102 PRO A CA 1
ATOM 757 C C . PRO A 1 102 ? -15.338 4.260 -2.190 1.00 94.00 102 PRO A C 1
ATOM 759 O O . PRO A 1 102 ? -14.274 3.992 -2.748 1.00 94.00 102 PRO A O 1
ATOM 762 N N . THR A 1 103 ? -16.454 3.573 -2.435 1.00 94.69 103 THR A N 1
ATOM 763 C CA . THR A 1 103 ? -16.493 2.360 -3.274 1.00 94.69 103 THR A CA 1
ATOM 764 C C . THR A 1 103 ? -15.868 2.568 -4.655 1.00 94.69 103 THR A C 1
ATOM 766 O O . THR A 1 103 ? -15.143 1.707 -5.146 1.00 94.69 103 THR A O 1
ATOM 769 N N . ALA A 1 104 ? -16.093 3.732 -5.272 1.00 95.69 104 ALA A N 1
ATOM 770 C CA . ALA A 1 104 ? -15.501 4.068 -6.566 1.00 95.69 104 ALA A CA 1
ATOM 771 C C . ALA A 1 104 ? -13.963 4.133 -6.511 1.00 95.69 104 ALA A C 1
ATOM 773 O O . ALA A 1 104 ? -13.299 3.566 -7.374 1.00 95.69 104 ALA A O 1
ATOM 774 N N . GLU A 1 105 ? -13.397 4.768 -5.480 1.00 95.25 105 GLU A N 1
ATOM 775 C CA . GLU A 1 105 ? -11.943 4.859 -5.285 1.00 95.25 105 GLU A CA 1
ATOM 776 C C . GLU A 1 105 ? -11.332 3.494 -4.947 1.00 95.25 105 GLU A C 1
ATOM 778 O O . GLU A 1 105 ? -10.262 3.153 -5.447 1.00 95.25 105 GLU A O 1
ATOM 783 N N . PHE A 1 106 ? -12.023 2.679 -4.143 1.00 96.19 106 PHE A N 1
ATOM 784 C CA . PHE A 1 106 ? -11.578 1.320 -3.833 1.00 96.19 106 PHE A CA 1
ATOM 785 C C . PHE A 1 106 ? -11.542 0.431 -5.086 1.00 96.19 106 PHE A C 1
ATOM 787 O O . PHE A 1 106 ? -10.553 -0.256 -5.329 1.00 96.19 106 PHE A O 1
ATOM 794 N N . ASN A 1 107 ? -12.576 0.491 -5.928 1.00 97.56 107 ASN A N 1
ATOM 795 C CA . ASN A 1 10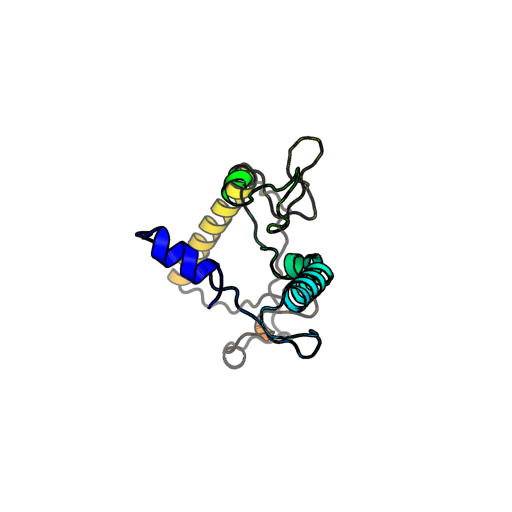7 ? -12.601 -0.244 -7.193 1.00 97.56 107 ASN A CA 1
ATOM 796 C C . ASN A 1 107 ? -11.522 0.244 -8.168 1.00 97.56 107 ASN A C 1
ATOM 798 O O . ASN A 1 107 ? -10.900 -0.575 -8.841 1.00 97.56 107 ASN A O 1
ATOM 802 N N . ALA A 1 108 ? -11.261 1.554 -8.219 1.00 97.38 108 ALA A N 1
ATOM 803 C CA . ALA A 1 108 ? -10.170 2.108 -9.019 1.00 97.38 108 ALA A CA 1
ATOM 804 C C . ALA A 1 108 ? -8.800 1.589 -8.550 1.00 97.38 108 ALA A C 1
ATOM 806 O O . ALA A 1 108 ? -7.977 1.198 -9.377 1.00 97.38 108 ALA A O 1
ATOM 807 N N . LEU A 1 109 ? -8.580 1.502 -7.233 1.00 96.44 109 LEU A N 1
ATOM 808 C CA . LEU A 1 109 ? -7.376 0.895 -6.662 1.00 96.44 109 LEU A CA 1
ATOM 809 C C . LEU A 1 109 ? -7.234 -0.578 -7.078 1.00 96.44 109 LEU A C 1
ATOM 811 O O . LEU A 1 109 ? -6.158 -0.991 -7.505 1.00 96.44 109 LEU A O 1
ATOM 815 N N . LEU A 1 110 ? -8.309 -1.369 -6.995 1.00 97.56 110 LEU A N 1
ATOM 816 C CA . LEU A 1 110 ? -8.286 -2.774 -7.421 1.00 97.56 110 LEU A CA 1
ATOM 817 C C . LEU A 1 110 ? -7.965 -2.917 -8.915 1.00 97.56 110 LEU A C 1
ATOM 819 O O . LEU A 1 110 ? -7.137 -3.749 -9.285 1.00 97.56 110 LEU A O 1
ATOM 823 N N . ALA A 1 111 ? -8.560 -2.075 -9.760 1.00 97.81 111 ALA A N 1
ATOM 824 C CA . ALA A 1 111 ? -8.274 -2.054 -11.191 1.00 97.81 111 ALA A CA 1
ATOM 825 C C . ALA A 1 111 ? -6.807 -1.685 -11.481 1.00 97.81 111 ALA A C 1
ATOM 827 O O . ALA A 1 111 ? -6.168 -2.310 -12.327 1.00 97.81 111 ALA A O 1
ATOM 828 N N . GLN A 1 112 ? -6.234 -0.722 -10.748 1.00 97.12 112 GLN A N 1
ATOM 829 C CA . GLN A 1 112 ? -4.821 -0.348 -10.881 1.00 97.12 112 GLN A CA 1
ATOM 830 C C . GLN A 1 112 ? -3.882 -1.493 -10.469 1.00 97.12 112 GLN A C 1
ATOM 832 O O . GLN A 1 112 ? -2.858 -1.726 -11.123 1.00 97.12 112 GLN A O 1
ATOM 837 N N . VAL A 1 113 ? -4.226 -2.233 -9.410 1.00 97.44 113 VAL A N 1
ATOM 838 C CA . VAL A 1 113 ? -3.481 -3.431 -8.995 1.00 97.44 113 VAL A CA 1
ATOM 839 C C . VAL A 1 113 ? -3.539 -4.495 -10.088 1.00 97.44 113 VAL A C 1
ATOM 841 O O . VAL A 1 113 ? -2.496 -5.025 -10.467 1.00 97.44 113 VAL A O 1
ATOM 844 N N . GLU A 1 114 ? -4.720 -4.770 -10.646 1.00 98.38 114 GLU A N 1
ATOM 845 C CA . GLU A 1 114 ? -4.870 -5.723 -11.749 1.00 98.38 114 GLU A CA 1
ATOM 846 C C . GLU A 1 114 ? -4.025 -5.318 -12.967 1.00 98.38 114 GLU A C 1
ATOM 848 O O . GLU A 1 114 ? -3.269 -6.136 -13.499 1.00 98.38 114 GLU A O 1
ATOM 853 N N . ALA A 1 115 ? -4.091 -4.050 -13.378 1.00 97.75 115 ALA A N 1
ATOM 854 C CA . ALA A 1 115 ? -3.294 -3.527 -14.484 1.00 97.75 115 ALA A CA 1
ATOM 855 C C . ALA A 1 115 ? -1.785 -3.664 -14.219 1.00 97.75 115 ALA A C 1
ATOM 857 O O . ALA A 1 115 ? -1.031 -4.097 -15.094 1.00 97.75 115 ALA A O 1
ATOM 858 N N . SER A 1 116 ? -1.344 -3.373 -12.992 1.00 96.94 116 SER A N 1
ATOM 859 C CA . SER A 1 116 ? 0.056 -3.523 -12.583 1.00 96.94 116 SER A CA 1
ATOM 860 C C . SER A 1 116 ? 0.517 -4.976 -12.654 1.00 96.94 116 SER A C 1
ATOM 862 O O . SER A 1 116 ? 1.598 -5.244 -13.175 1.00 96.94 116 SER A O 1
ATOM 864 N N . LEU A 1 117 ? -0.301 -5.921 -12.183 1.00 98.19 117 LEU A N 1
ATOM 865 C CA . LEU A 1 117 ? 0.007 -7.351 -12.250 1.00 98.19 117 LEU A CA 1
ATOM 866 C C . LEU A 1 117 ? 0.111 -7.841 -13.696 1.00 98.19 117 LEU A C 1
ATOM 868 O O . LEU A 1 117 ? 1.041 -8.576 -14.024 1.00 98.19 117 LEU A O 1
ATOM 872 N N . ARG A 1 118 ? -0.800 -7.406 -14.575 1.00 98.25 118 ARG A N 1
ATOM 873 C CA . ARG A 1 118 ? -0.757 -7.747 -16.005 1.00 98.25 118 ARG A CA 1
ATOM 874 C C . ARG A 1 118 ? 0.509 -7.220 -16.673 1.00 98.25 118 ARG A C 1
ATOM 876 O O . ARG A 1 118 ? 1.168 -7.977 -17.38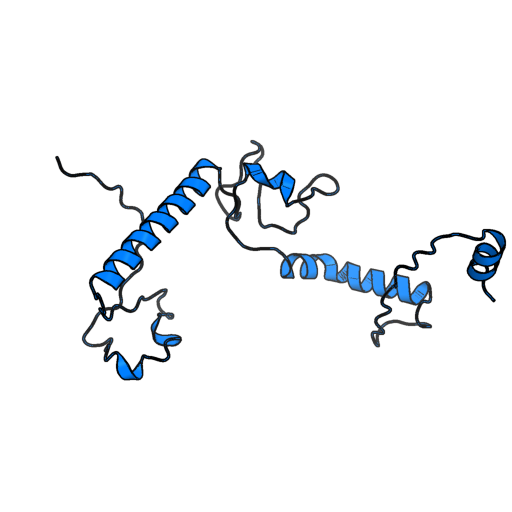1 1.00 98.25 118 ARG A O 1
ATOM 883 N N . ARG A 1 119 ? 0.871 -5.959 -16.414 1.00 97.69 119 ARG A N 1
ATOM 884 C CA . ARG A 1 119 ? 2.097 -5.349 -16.946 1.00 97.69 119 ARG A CA 1
ATOM 885 C C . ARG A 1 119 ? 3.344 -6.088 -16.461 1.00 97.69 119 ARG A C 1
ATOM 887 O O . ARG A 1 119 ? 4.137 -6.524 -17.281 1.00 97.69 119 ARG A O 1
ATOM 894 N N . LEU A 1 120 ? 3.474 -6.299 -15.148 1.00 97.06 120 LEU A N 1
ATOM 895 C CA . LEU A 1 120 ? 4.610 -7.027 -14.571 1.00 97.06 120 LEU A CA 1
ATOM 896 C C . LEU A 1 120 ? 4.715 -8.453 -15.125 1.00 97.06 120 LEU A C 1
ATOM 898 O O . LEU A 1 120 ? 5.810 -8.914 -15.422 1.00 97.06 120 LEU A O 1
ATOM 902 N N . GLY A 1 121 ? 3.583 -9.141 -15.296 1.00 98.12 121 GLY A N 1
ATOM 903 C CA . GLY A 1 121 ? 3.551 -10.458 -15.924 1.00 98.12 121 GLY A CA 1
ATOM 904 C C . GLY A 1 121 ? 4.076 -10.427 -17.359 1.00 98.12 121 GLY A C 1
ATOM 905 O O . GLY A 1 121 ? 4.918 -11.248 -17.713 1.00 98.12 121 GLY A O 1
ATOM 906 N N . ALA A 1 122 ? 3.625 -9.468 -18.172 1.00 98.38 122 ALA A N 1
ATOM 907 C CA . ALA A 1 122 ? 4.102 -9.303 -19.544 1.00 98.38 122 ALA A CA 1
ATOM 908 C C . ALA A 1 122 ? 5.612 -9.015 -19.604 1.00 98.38 122 ALA A C 1
ATOM 910 O O . ALA A 1 122 ? 6.312 -9.653 -20.388 1.00 98.38 122 ALA A O 1
ATOM 911 N N . ASP A 1 123 ? 6.115 -8.130 -18.738 1.00 98.12 123 ASP A N 1
ATOM 912 C CA . ASP A 1 123 ? 7.540 -7.786 -18.645 1.00 98.12 123 ASP A CA 1
ATOM 913 C C . ASP A 1 123 ? 8.385 -9.034 -18.300 1.00 98.12 123 ASP A C 1
ATOM 915 O O . ASP A 1 123 ? 9.402 -9.307 -18.942 1.00 98.12 123 ASP A O 1
ATOM 919 N N . ILE A 1 124 ? 7.917 -9.861 -17.354 1.00 98.00 124 ILE A N 1
ATOM 920 C CA . ILE A 1 124 ? 8.566 -11.131 -16.989 1.00 98.00 124 ILE A CA 1
ATOM 921 C C . ILE A 1 124 ? 8.582 -12.107 -18.173 1.00 98.00 124 ILE A C 1
ATOM 923 O O . ILE A 1 124 ? 9.627 -12.684 -18.475 1.00 98.00 124 ILE A O 1
ATOM 927 N N . PHE A 1 125 ? 7.453 -12.296 -18.867 1.00 98.25 125 PHE A N 1
ATOM 928 C CA . PHE A 1 125 ? 7.377 -13.208 -20.018 1.00 98.25 125 PHE A CA 1
ATOM 929 C C . PHE A 1 125 ? 8.184 -12.724 -21.227 1.00 98.25 125 PHE A C 1
ATOM 931 O O . PHE A 1 125 ? 8.634 -13.545 -22.025 1.00 98.25 125 PHE A O 1
ATOM 938 N N . ALA A 1 126 ? 8.406 -11.415 -21.346 1.00 98.50 126 ALA A N 1
ATOM 939 C CA . ALA A 1 126 ? 9.304 -10.831 -22.335 1.00 98.50 126 ALA A CA 1
ATOM 940 C C . ALA A 1 126 ? 10.794 -11.007 -21.980 1.00 98.50 126 ALA A C 1
ATOM 942 O O . ALA A 1 126 ? 11.657 -10.702 -22.803 1.00 98.50 126 ALA A O 1
ATOM 943 N N . GLY A 1 127 ? 11.109 -11.508 -20.780 1.00 98.06 127 GLY A N 1
ATOM 944 C CA . GLY A 1 127 ? 12.479 -11.680 -20.304 1.00 98.06 127 GLY A CA 1
ATOM 945 C C . GLY A 1 127 ? 13.124 -10.383 -19.815 1.00 98.06 127 GLY A C 1
ATOM 946 O O . GLY A 1 127 ? 14.351 -10.271 -19.858 1.00 98.06 127 GLY A O 1
ATOM 947 N N . ASP A 1 128 ? 12.336 -9.400 -19.362 1.00 97.50 128 ASP A N 1
ATOM 948 C CA . ASP A 1 128 ? 12.895 -8.186 -18.768 1.00 97.50 128 ASP A CA 1
ATOM 949 C C . ASP A 1 128 ? 13.555 -8.503 -17.414 1.00 97.50 128 ASP A C 1
ATOM 951 O O . ASP A 1 128 ? 12.896 -8.786 -16.413 1.00 97.50 128 ASP A O 1
ATOM 955 N N . ILE A 1 129 ? 14.888 -8.453 -17.400 1.00 95.50 129 ILE A N 1
ATOM 956 C CA . ILE A 1 129 ? 15.741 -8.669 -16.223 1.00 95.50 129 ILE A CA 1
ATOM 957 C C . ILE A 1 129 ? 16.466 -7.387 -15.790 1.00 95.50 129 ILE A C 1
ATOM 959 O O . ILE A 1 129 ? 17.529 -7.445 -15.166 1.00 95.50 129 ILE A O 1
ATOM 963 N N . ARG A 1 130 ? 15.943 -6.210 -16.159 1.00 94.50 130 ARG A N 1
ATOM 964 C CA . ARG A 1 130 ? 16.591 -4.924 -15.880 1.00 94.50 130 ARG A CA 1
ATOM 965 C C . ARG A 1 130 ? 16.831 -4.714 -14.387 1.00 94.50 130 ARG A C 1
ATOM 967 O O . ARG A 1 130 ? 15.925 -4.793 -13.558 1.00 94.50 130 ARG A O 1
ATOM 974 N N . VAL A 1 131 ? 18.054 -4.316 -14.055 1.00 95.69 131 VAL A N 1
ATOM 975 C CA . VAL A 1 131 ? 18.422 -3.896 -12.703 1.00 95.69 131 VAL A CA 1
ATOM 9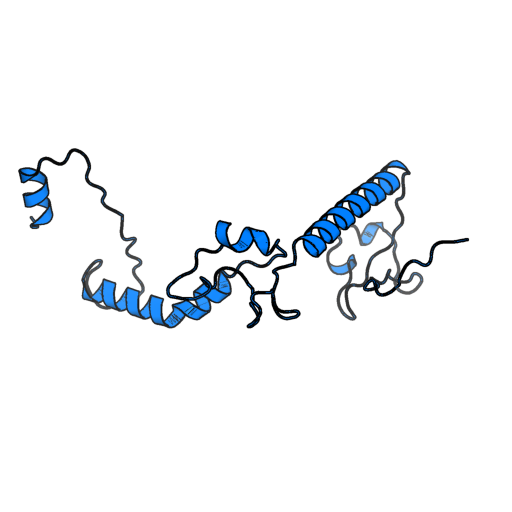76 C C . VAL A 1 131 ? 17.994 -2.438 -12.508 1.00 95.69 131 VAL A C 1
ATOM 978 O O . VAL A 1 131 ? 18.641 -1.520 -12.994 1.00 95.69 131 VAL A O 1
ATOM 981 N N . ALA A 1 132 ? 16.862 -2.219 -11.834 1.00 94.56 132 ALA A N 1
ATOM 982 C CA . ALA A 1 132 ? 16.289 -0.884 -11.615 1.00 94.56 132 ALA A CA 1
ATOM 983 C C . ALA A 1 132 ? 15.797 -0.694 -10.162 1.00 94.56 132 ALA A C 1
ATOM 985 O O . ALA A 1 132 ? 14.584 -0.603 -9.917 1.00 94.56 132 ALA A O 1
ATOM 986 N N . PRO A 1 133 ? 16.710 -0.659 -9.170 1.00 95.88 133 PRO A N 1
ATOM 987 C CA . PRO A 1 133 ? 16.335 -0.550 -7.767 1.00 95.88 133 PRO A CA 1
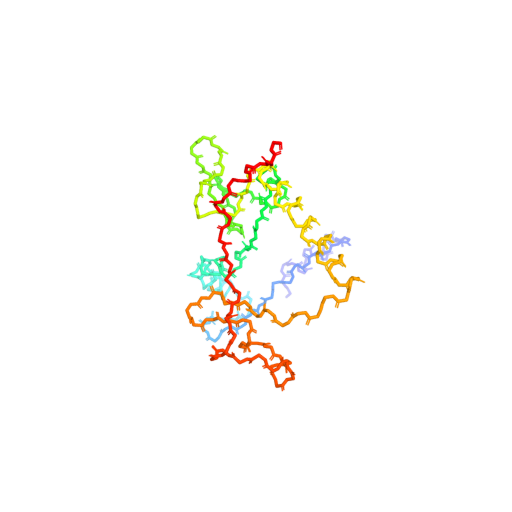ATOM 988 C C . PRO A 1 133 ? 15.651 0.784 -7.476 1.00 95.88 133 PRO A C 1
ATOM 990 O O . PRO A 1 133 ? 16.035 1.842 -7.979 1.00 95.88 133 PRO A O 1
ATOM 993 N N . VAL A 1 134 ? 14.631 0.731 -6.623 1.00 95.69 134 VAL A N 1
ATOM 994 C CA . VAL A 1 134 ? 13.862 1.907 -6.228 1.00 95.69 134 VAL A CA 1
ATOM 995 C C . VAL A 1 134 ? 14.460 2.574 -4.992 1.00 95.69 134 VAL A C 1
ATOM 997 O O . VAL A 1 134 ? 14.907 1.900 -4.060 1.00 95.69 134 VAL A O 1
ATOM 1000 N N . ARG A 1 135 ? 14.434 3.906 -4.968 1.00 93.88 135 ARG A N 1
ATOM 1001 C CA . ARG A 1 135 ? 14.669 4.705 -3.764 1.00 93.88 135 ARG A CA 1
ATOM 1002 C C . ARG A 1 135 ? 13.327 5.127 -3.173 1.00 93.88 135 ARG A C 1
ATOM 1004 O O . ARG A 1 135 ? 12.564 5.826 -3.835 1.00 93.88 135 ARG A O 1
ATOM 1011 N N . LEU A 1 136 ? 13.051 4.679 -1.948 1.00 90.44 136 LEU A N 1
ATOM 1012 C CA . LEU A 1 136 ? 11.798 4.947 -1.236 1.00 90.44 136 LEU A CA 1
ATOM 1013 C C . LEU A 1 136 ? 11.860 6.287 -0.496 1.00 90.44 136 LEU A C 1
ATOM 1015 O O . LEU A 1 136 ? 10.878 7.021 -0.450 1.00 90.44 136 LEU A O 1
ATOM 1019 N N . SER A 1 137 ? 13.026 6.626 0.055 1.00 89.69 137 SER A N 1
ATOM 1020 C CA . SER A 1 137 ? 13.272 7.896 0.738 1.00 89.69 137 SER A CA 1
ATOM 1021 C C . SER A 1 137 ? 14.739 8.327 0.604 1.00 89.69 137 SER A C 1
ATOM 1023 O O . SER A 1 137 ? 15.541 7.677 -0.072 1.00 89.69 137 SER A O 1
ATOM 1025 N N . ALA A 1 138 ? 15.119 9.433 1.252 1.00 87.19 138 ALA A N 1
ATOM 1026 C CA . ALA A 1 138 ? 16.520 9.852 1.308 1.00 87.19 138 ALA A CA 1
ATOM 1027 C C . ALA A 1 138 ? 17.425 8.766 1.925 1.00 87.19 138 ALA A C 1
ATOM 1029 O O . ALA A 1 138 ? 18.535 8.556 1.439 1.00 87.19 138 ALA A O 1
ATOM 1030 N N . SER A 1 139 ? 16.932 8.042 2.936 1.00 89.75 139 SER A N 1
ATOM 1031 C CA . SER A 1 139 ? 17.690 7.042 3.697 1.00 89.75 139 SER A CA 1
ATOM 1032 C C . SER A 1 139 ? 17.312 5.588 3.407 1.00 89.75 139 SER A C 1
ATOM 1034 O O . SER A 1 139 ? 17.995 4.704 3.905 1.00 89.75 139 SER A O 1
ATOM 1036 N N . GLU A 1 140 ? 16.259 5.325 2.627 1.00 92.94 140 GLU A N 1
ATOM 1037 C CA . GLU A 1 140 ? 15.766 3.965 2.372 1.00 92.94 140 GLU A CA 1
ATOM 1038 C C . GLU A 1 140 ? 15.682 3.654 0.874 1.00 92.94 140 GLU A C 1
ATOM 1040 O O . GLU A 1 140 ? 15.099 4.406 0.080 1.00 92.94 140 GLU A O 1
ATOM 1045 N N . CYS A 1 141 ? 16.241 2.512 0.480 1.00 94.25 141 CYS A N 1
ATOM 1046 C CA . CYS A 1 141 ? 16.155 1.982 -0.873 1.00 94.25 141 CYS A CA 1
ATOM 1047 C C . CYS A 1 141 ? 15.965 0.459 -0.889 1.00 94.25 141 CYS A C 1
ATOM 1049 O O . CYS A 1 141 ? 16.222 -0.242 0.087 1.00 94.25 141 CYS A O 1
ATOM 1051 N N . ALA A 1 142 ? 15.535 -0.079 -2.033 1.00 94.12 142 ALA A N 1
ATOM 1052 C CA . ALA A 1 142 ? 15.324 -1.520 -2.189 1.00 94.12 142 ALA A CA 1
ATOM 1053 C C . ALA A 1 142 ? 16.599 -2.350 -1.949 1.00 94.12 142 ALA A C 1
ATOM 1055 O O . ALA A 1 142 ? 16.519 -3.492 -1.501 1.00 94.12 142 ALA A O 1
ATOM 1056 N N . CYS A 1 143 ? 17.778 -1.778 -2.214 1.00 94.50 143 CYS A N 1
ATOM 1057 C CA . CYS A 1 143 ? 19.058 -2.463 -2.036 1.00 94.50 143 CYS A CA 1
ATOM 1058 C C . CYS A 1 143 ? 19.391 -2.771 -0.568 1.00 94.50 143 CYS A C 1
ATOM 1060 O O . CYS A 1 143 ? 20.212 -3.654 -0.328 1.00 94.50 143 CYS A O 1
ATOM 1062 N N . ASP A 1 144 ? 18.768 -2.090 0.401 1.00 94.12 144 ASP A N 1
ATOM 1063 C CA . ASP A 1 144 ? 19.054 -2.268 1.834 1.00 94.12 144 ASP A CA 1
ATOM 1064 C C . ASP A 1 144 ? 18.581 -3.629 2.366 1.00 94.12 144 ASP A C 1
ATOM 1066 O O . ASP A 1 144 ? 19.077 -4.109 3.381 1.00 94.12 144 ASP A O 1
ATOM 1070 N N . ARG A 1 145 ? 17.633 -4.266 1.667 1.00 95.19 145 ARG A N 1
ATOM 1071 C CA . ARG A 1 145 ? 17.032 -5.556 2.047 1.00 95.19 145 ARG A CA 1
ATOM 1072 C C . ARG A 1 145 ? 17.174 -6.629 0.958 1.00 95.19 145 ARG A C 1
ATOM 1074 O O . ARG A 1 145 ? 16.533 -7.670 1.044 1.00 95.19 145 ARG A O 1
ATOM 1081 N N . CYS A 1 146 ? 17.968 -6.374 -0.086 1.00 95.44 146 CYS A N 1
ATOM 1082 C CA . CYS A 1 146 ? 18.115 -7.278 -1.229 1.00 95.44 146 CYS A CA 1
ATOM 1083 C C . CYS A 1 146 ? 19.309 -8.226 -1.049 1.00 95.44 146 CYS A C 1
ATOM 1085 O O . CYS A 1 146 ? 20.462 -7.793 -1.071 1.00 95.44 146 CYS A O 1
ATOM 1087 N N . GLU A 1 147 ? 19.043 -9.529 -0.959 1.00 97.50 147 GLU A N 1
ATOM 1088 C CA . GLU A 1 147 ? 20.073 -10.574 -0.834 1.00 97.50 147 GLU A CA 1
ATOM 1089 C C . GLU A 1 147 ? 20.939 -10.716 -2.098 1.00 97.50 147 GLU A C 1
ATOM 1091 O O . GLU A 1 147 ? 22.093 -11.133 -2.034 1.00 97.50 147 GLU A O 1
ATOM 1096 N N . PHE A 1 148 ? 20.419 -10.299 -3.255 1.00 96.31 148 PHE A N 1
ATOM 1097 C CA . PHE A 1 148 ? 21.105 -10.391 -4.548 1.00 96.31 148 PHE A CA 1
ATOM 1098 C C . PHE A 1 148 ? 21.977 -9.172 -4.876 1.00 96.31 148 PHE A C 1
ATOM 1100 O O . PHE A 1 148 ? 22.529 -9.083 -5.976 1.00 96.31 148 PHE A O 1
ATOM 1107 N N . ARG A 1 149 ? 22.141 -8.233 -3.933 1.00 94.50 149 ARG A N 1
ATOM 1108 C CA . ARG A 1 149 ? 22.994 -7.045 -4.099 1.00 94.50 149 ARG A CA 1
ATOM 1109 C C . ARG A 1 149 ? 24.427 -7.367 -4.568 1.00 94.50 149 ARG A C 1
ATOM 1111 O O . ARG A 1 149 ? 24.912 -6.641 -5.431 1.00 94.50 149 ARG A O 1
ATOM 1118 N N . PRO A 1 150 ? 25.109 -8.434 -4.098 1.00 93.62 150 PRO A N 1
ATOM 1119 C CA . PRO A 1 150 ? 26.450 -8.780 -4.586 1.00 93.62 150 PRO A CA 1
ATOM 1120 C C . PRO A 1 150 ? 26.493 -9.254 -6.048 1.00 93.62 150 PRO A C 1
ATOM 1122 O O . PRO A 1 150 ? 27.568 -9.321 -6.637 1.00 93.62 150 PRO A O 1
ATOM 1125 N N . ILE A 1 151 ? 25.343 -9.614 -6.629 1.00 96.00 151 ILE A N 1
ATOM 1126 C CA . ILE A 1 151 ? 25.246 -10.243 -7.953 1.00 96.00 151 ILE A CA 1
ATOM 1127 C C . ILE A 1 151 ? 24.767 -9.242 -9.008 1.00 96.00 151 ILE A C 1
ATOM 1129 O O . ILE A 1 151 ? 25.231 -9.291 -10.145 1.00 96.00 151 ILE A O 1
ATOM 1133 N N . CYS A 1 152 ? 23.868 -8.318 -8.651 1.00 94.31 152 CYS A N 1
ATOM 1134 C CA . CYS A 1 152 ? 23.201 -7.445 -9.623 1.00 94.31 152 CYS A CA 1
ATOM 1135 C C . CYS A 1 152 ? 24.105 -6.380 -10.266 1.00 94.31 152 CYS A C 1
ATOM 1137 O O . CYS A 1 152 ? 23.709 -5.802 -11.272 1.00 94.31 152 CYS A O 1
ATOM 1139 N N . ARG A 1 153 ? 25.298 -6.122 -9.704 1.00 93.50 153 ARG A N 1
ATOM 1140 C CA . ARG A 1 153 ? 26.301 -5.144 -10.184 1.00 93.50 153 ARG A CA 1
ATOM 1141 C C . ARG A 1 153 ? 25.840 -3.683 -10.277 1.00 93.50 153 ARG A C 1
ATOM 1143 O O . ARG A 1 153 ? 26.585 -2.869 -10.806 1.00 93.50 153 ARG A O 1
ATOM 1150 N N . PHE A 1 154 ? 24.678 -3.345 -9.723 1.00 96.19 154 PHE A N 1
ATOM 1151 C CA . PHE A 1 154 ? 24.220 -1.961 -9.630 1.00 96.19 154 PHE A CA 1
ATOM 1152 C C . PHE A 1 154 ? 25.191 -1.120 -8.794 1.00 96.19 154 PHE A C 1
ATOM 1154 O O . PHE A 1 154 ? 25.423 -1.433 -7.619 1.00 96.19 154 PHE A O 1
ATOM 1161 N N . ASP A 1 155 ? 25.695 -0.034 -9.376 1.00 93.75 155 ASP A N 1
ATOM 1162 C CA . ASP A 1 155 ? 26.560 0.929 -8.696 1.00 93.75 155 ASP A CA 1
ATOM 1163 C C . ASP A 1 155 ? 25.890 2.320 -8.643 1.00 93.75 155 ASP A C 1
ATOM 1165 O O . ASP A 1 155 ? 25.739 2.981 -9.672 1.00 93.75 155 ASP A O 1
ATOM 1169 N N . PRO A 1 156 ? 25.509 2.810 -7.446 1.00 92.44 156 PRO A N 1
ATOM 1170 C CA . PRO A 1 156 ? 24.936 4.142 -7.257 1.00 92.44 156 PRO A CA 1
ATOM 1171 C C . 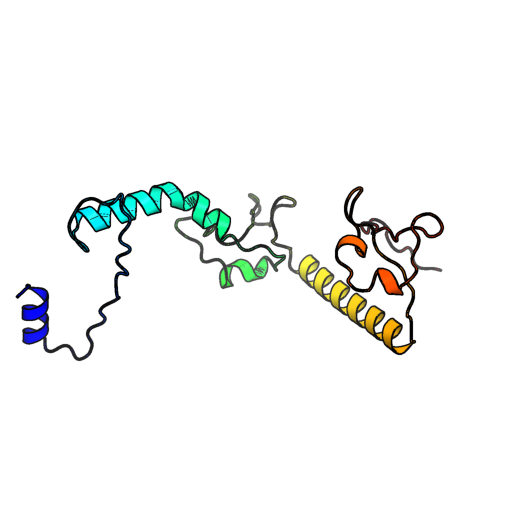PRO A 1 156 ? 25.762 5.324 -7.783 1.00 92.44 156 PRO A C 1
ATOM 1173 O O . PRO A 1 156 ? 25.224 6.427 -7.885 1.00 92.44 156 PRO A O 1
ATOM 1176 N N . TRP A 1 157 ? 27.065 5.154 -8.020 1.00 92.50 157 TRP A N 1
ATOM 1177 C CA . TRP A 1 157 ? 27.928 6.207 -8.560 1.00 92.50 157 TRP A CA 1
ATOM 1178 C C . TRP A 1 157 ? 27.831 6.339 -10.078 1.00 92.50 157 TRP A C 1
ATOM 1180 O O . TRP A 1 157 ? 28.158 7.397 -10.613 1.00 92.50 157 TRP A O 1
ATOM 1190 N N . THR A 1 158 ? 27.377 5.296 -10.768 1.00 93.88 158 THR A N 1
ATOM 1191 C CA . THR A 1 158 ? 27.284 5.261 -12.232 1.00 93.88 158 THR A CA 1
ATOM 1192 C C . THR A 1 158 ? 25.842 5.155 -12.722 1.00 93.88 158 THR A C 1
ATOM 1194 O O . THR A 1 158 ? 25.538 5.631 -13.815 1.00 93.88 158 THR A O 1
ATOM 1197 N N . GLU A 1 159 ? 24.938 4.602 -11.908 1.00 93.81 159 GLU A N 1
ATOM 1198 C CA . GLU A 1 159 ? 23.541 4.355 -12.257 1.00 93.81 159 GLU A CA 1
ATOM 1199 C C . GLU A 1 159 ? 22.570 5.015 -11.257 1.00 93.81 159 GLU A C 1
ATOM 1201 O O . GLU A 1 159 ? 22.732 4.900 -10.036 1.00 93.81 159 GLU A O 1
ATOM 1206 N N . PRO A 1 160 ? 21.513 5.701 -11.735 1.00 93.31 160 PRO A N 1
ATOM 1207 C CA . PRO A 1 160 ? 20.539 6.320 -10.851 1.00 93.31 160 PRO A CA 1
ATOM 1208 C C . PRO A 1 160 ? 19.547 5.292 -10.293 1.00 93.31 160 PRO A C 1
ATOM 1210 O O . PRO A 1 160 ? 19.074 4.393 -10.986 1.00 93.31 160 PRO A O 1
ATOM 1213 N N . PHE A 1 161 ? 19.127 5.497 -9.045 1.00 94.94 161 PHE A N 1
ATOM 1214 C CA . PHE A 1 161 ? 17.957 4.802 -8.508 1.00 94.94 161 PHE A CA 1
ATOM 1215 C C . PHE A 1 161 ? 16.677 5.249 -9.220 1.00 94.94 161 PHE A C 1
ATOM 1217 O O . PHE A 1 161 ? 16.473 6.442 -9.471 1.00 94.94 161 PHE A O 1
ATOM 1224 N N . ARG A 1 162 ? 15.752 4.309 -9.431 1.00 94.44 162 ARG A N 1
ATOM 1225 C CA . ARG A 1 162 ? 14.392 4.625 -9.868 1.00 94.44 162 ARG A CA 1
ATOM 1226 C C . ARG A 1 162 ? 13.659 5.368 -8.751 1.00 94.44 162 ARG A C 1
ATOM 1228 O O . ARG A 1 162 ? 13.651 4.926 -7.601 1.00 94.44 162 ARG A O 1
ATOM 1235 N N . LYS A 1 163 ? 13.024 6.489 -9.084 1.00 88.62 163 LYS A N 1
ATOM 1236 C CA . LYS A 1 163 ? 12.143 7.221 -8.165 1.00 88.62 163 LYS A CA 1
ATOM 1237 C C . LYS A 1 163 ? 10.715 6.704 -8.314 1.00 88.62 163 LYS A C 1
ATOM 1239 O O . LYS A 1 163 ? 10.301 6.366 -9.421 1.00 88.62 163 LYS A O 1
ATOM 1244 N N . LEU A 1 164 ? 9.973 6.646 -7.212 1.00 85.31 164 LEU A N 1
ATOM 1245 C CA . LEU A 1 164 ? 8.517 6.535 -7.270 1.00 85.31 164 LEU A CA 1
ATOM 1246 C C . LEU A 1 164 ? 7.975 7.954 -7.373 1.00 85.31 164 LEU A C 1
ATOM 1248 O O . LEU A 1 164 ? 8.064 8.720 -6.414 1.00 85.31 164 LEU A O 1
ATOM 1252 N N . SER A 1 165 ? 7.478 8.328 -8.543 1.00 74.88 165 SER A N 1
ATOM 1253 C CA . SER A 1 165 ? 6.564 9.457 -8.639 1.00 74.88 165 SER A CA 1
ATOM 1254 C C . SER A 1 165 ? 5.280 9.079 -7.902 1.00 74.88 165 SER A C 1
ATOM 1256 O O . SER A 1 165 ? 4.779 7.966 -8.046 1.00 74.88 165 SER A O 1
ATOM 1258 N N . GLY A 1 166 ? 4.770 9.984 -7.067 1.00 55.62 166 GLY A N 1
ATOM 1259 C CA . GLY A 1 166 ? 3.351 9.938 -6.740 1.00 55.62 166 GLY A CA 1
ATOM 1260 C C . GLY A 1 166 ? 2.612 10.368 -7.997 1.00 55.62 166 GLY A C 1
ATOM 1261 O O . GLY A 1 166 ? 2.956 11.415 -8.542 1.00 55.62 166 GLY A O 1
ATOM 1262 N N . ASP A 1 167 ? 1.676 9.559 -8.483 1.00 46.12 167 ASP A N 1
ATOM 1263 C CA . ASP A 1 167 ? 0.890 9.902 -9.665 1.00 46.12 167 ASP A CA 1
ATOM 1264 C C . ASP A 1 167 ? 0.123 11.204 -9.392 1.00 46.12 167 ASP A C 1
ATOM 1266 O O . ASP A 1 167 ? -0.888 11.239 -8.689 1.00 46.12 167 ASP A O 1
ATOM 1270 N N . SER A 1 168 ? 0.642 12.303 -9.924 1.00 36.84 168 SER A N 1
ATOM 1271 C CA . SER A 1 168 ? -0.086 13.546 -10.123 1.00 36.84 168 SER A CA 1
ATOM 1272 C C . SER A 1 168 ? 0.152 14.024 -11.550 1.00 36.84 168 SER A C 1
ATOM 1274 O O . SER A 1 168 ? 0.522 15.174 -11.752 1.00 36.84 168 SER A O 1
ATOM 1276 N N . GLU A 1 169 ? 0.000 13.142 -12.536 1.00 38.19 169 GLU A N 1
ATOM 1277 C CA . GLU A 1 169 ? -0.017 13.533 -13.945 1.00 38.19 169 GLU A CA 1
ATOM 1278 C C . GLU A 1 169 ? -1.180 12.824 -14.639 1.00 38.19 169 GLU A C 1
ATOM 1280 O O . GLU A 1 169 ? -1.225 11.606 -14.785 1.00 38.19 169 GLU A O 1
ATOM 1285 N N . THR A 1 170 ? -2.173 13.640 -14.975 1.00 37.34 170 THR A N 1
ATOM 1286 C CA . THR A 1 170 ? -3.287 13.360 -15.870 1.00 37.34 170 THR A CA 1
ATOM 1287 C C . THR A 1 170 ? -2.722 12.900 -17.215 1.00 37.34 170 THR A C 1
ATOM 1289 O O . THR A 1 170 ? -2.016 13.664 -17.868 1.00 37.34 170 THR A O 1
ATOM 1292 N N . GLU A 1 171 ? -3.018 11.672 -17.638 1.00 35.41 171 GLU A N 1
ATOM 1293 C CA . GLU A 1 171 ? -2.733 11.225 -19.003 1.00 35.41 171 GLU A CA 1
ATOM 1294 C C . GLU A 1 171 ? -3.612 12.019 -19.990 1.00 35.41 171 GLU A C 1
ATOM 1296 O O . GLU A 1 171 ? -4.796 11.728 -20.166 1.00 35.41 171 GLU A O 1
ATOM 1301 N N . GLU A 1 172 ? -3.047 13.042 -20.635 1.00 37.91 172 GLU A N 1
ATOM 1302 C CA . GLU A 1 172 ? -3.548 13.532 -21.923 1.00 37.91 172 GLU A CA 1
ATOM 1303 C C . GLU A 1 172 ? -3.134 12.523 -23.006 1.00 37.91 172 GLU A C 1
ATOM 1305 O O . GLU A 1 172 ? -1.953 12.362 -23.318 1.00 37.91 172 GLU A O 1
ATOM 1310 N N . GLY A 1 173 ? -4.116 11.794 -23.541 1.00 28.92 173 GLY A N 1
ATOM 1311 C CA . GLY A 1 173 ? -3.923 10.843 -24.638 1.00 28.92 173 GLY A CA 1
ATOM 1312 C C . GLY A 1 173 ? -3.592 11.536 -25.970 1.00 28.92 173 GLY A C 1
ATOM 1313 O O . GLY A 1 173 ? -3.989 12.686 -26.176 1.00 28.92 173 GLY A O 1
ATOM 1314 N N . PRO A 1 174 ? -2.880 10.863 -26.894 1.00 44.81 174 PRO A N 1
ATOM 1315 C CA . PRO A 1 174 ? -2.500 11.465 -28.165 1.00 44.81 174 PRO A CA 1
ATOM 1316 C C . PRO A 1 174 ? -3.697 11.549 -29.125 1.00 44.81 174 PRO A C 1
ATOM 1318 O O . PRO A 1 174 ? -4.522 10.634 -29.191 1.00 44.81 174 PRO A O 1
ATOM 1321 N N . ALA A 1 175 ? -3.753 12.670 -29.847 1.00 37.88 175 ALA A N 1
ATOM 1322 C CA . ALA A 1 175 ? -4.673 12.959 -30.948 1.00 37.88 175 ALA A CA 1
ATOM 1323 C C . ALA A 1 175 ? -4.323 12.197 -32.236 1.00 37.88 175 ALA A C 1
ATOM 1325 O O . ALA A 1 175 ? -3.123 11.897 -32.441 1.00 37.88 175 ALA A O 1
#

Radius of gyration: 27.94 Å; chains: 1; bounding box: 58×48×79 Å

Foldseek 3Di:
DDPVVVCCVVVVDPDDDDPDPPQDDDVPQDDDGPDPSSVVVVVVVCVVCVVVVLVVQADDAADEPVCCVVPFDDDDPGTPSNYFWDADPVRHTDPDRHRYDHPVVVVVVVVVVVVVVVVVVVCVVVVPPDDAWADPDPPDTPLVPDPCVVPNPDDVVVDPHDYDDDPPDDDPDDD

pLDDT: mean 81.21, std 16.8, range [28.92, 98.5]